Protein AF-A0A8T7KMF8-F1 (afdb_monomer)

pLDDT: mean 90.48, std 11.9, range [49.81, 98.56]

Sequence (89 aa):
MKRTRLQLAERFPELIARTGSSQRAFARTAGVSHSTIMGLLHPELHPGRRGGMQLRTAWRIAQAYATIARITSEQAFDLLIVERPVEPA

Radius of gyration: 12.76 Å; Cα contacts (8 Å, |Δi|>4): 119; chains: 1; bounding box: 36×22×33 Å

Structure (mmCIF, N/CA/C/O backbone):
data_AF-A0A8T7KMF8-F1
#
_entry.id   AF-A0A8T7KMF8-F1
#
loop_
_atom_site.group_PDB
_atom_site.id
_atom_site.type_symbol
_atom_site.label_atom_id
_atom_site.label_alt_id
_atom_site.label_comp_id
_atom_site.label_asym_id
_atom_site.label_entity_id
_atom_site.label_seq_id
_atom_site.pdbx_PDB_ins_code
_atom_site.Cartn_x
_atom_site.Cartn_y
_atom_site.Cartn_z
_atom_site.occupancy
_atom_site.B_iso_or_equiv
_atom_site.auth_seq_id
_atom_site.auth_comp_id
_atom_site.auth_asym_id
_atom_site.auth_atom_id
_atom_site.pdbx_PDB_model_num
ATOM 1 N N . MET A 1 1 ? 23.392 -10.795 -8.743 1.00 49.81 1 MET A N 1
ATOM 2 C CA . MET A 1 1 ? 22.003 -10.861 -8.230 1.00 49.81 1 MET A CA 1
ATOM 3 C C . MET A 1 1 ? 21.077 -10.166 -9.215 1.00 49.81 1 MET A C 1
ATOM 5 O O . MET A 1 1 ? 21.342 -9.013 -9.542 1.00 49.81 1 MET A O 1
ATOM 9 N N . LYS A 1 2 ? 20.024 -10.839 -9.704 1.00 53.72 2 LYS A N 1
ATOM 10 C CA . LYS A 1 2 ? 18.940 -10.159 -10.435 1.00 53.72 2 LYS A CA 1
ATOM 11 C C . LYS A 1 2 ? 18.363 -9.098 -9.491 1.00 53.72 2 LYS A C 1
ATOM 13 O O . LYS A 1 2 ? 18.014 -9.432 -8.365 1.00 53.72 2 LYS A O 1
ATOM 18 N N . ARG A 1 3 ? 18.338 -7.824 -9.894 1.00 68.31 3 ARG A N 1
ATOM 19 C CA . ARG A 1 3 ? 17.695 -6.778 -9.083 1.00 68.31 3 ARG A CA 1
ATOM 20 C C . ARG A 1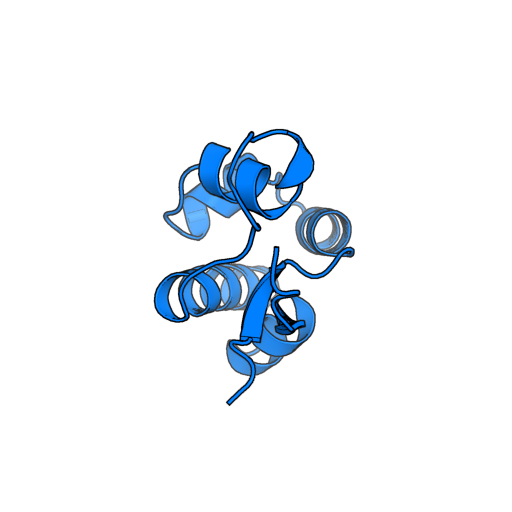 3 ? 16.200 -7.100 -9.038 1.00 68.31 3 ARG A C 1
ATOM 22 O O . ARG A 1 3 ? 15.570 -7.116 -10.088 1.00 68.31 3 ARG A O 1
ATOM 29 N N . THR A 1 4 ? 15.646 -7.379 -7.867 1.00 80.19 4 THR A N 1
ATOM 30 C CA . THR A 1 4 ? 14.197 -7.442 -7.641 1.00 80.19 4 THR A CA 1
ATOM 31 C C . THR A 1 4 ? 13.673 -6.047 -7.317 1.00 80.19 4 THR A C 1
ATOM 33 O O . THR A 1 4 ? 14.376 -5.215 -6.736 1.00 80.19 4 THR A O 1
ATOM 36 N N . ARG A 1 5 ? 12.443 -5.754 -7.737 1.00 87.19 5 ARG A N 1
ATOM 37 C CA . ARG A 1 5 ? 11.713 -4.543 -7.353 1.00 87.19 5 ARG A CA 1
ATOM 38 C C . ARG A 1 5 ? 10.456 -4.934 -6.600 1.00 87.19 5 ARG A C 1
ATOM 40 O O . ARG A 1 5 ? 9.736 -5.829 -7.029 1.00 87.19 5 ARG A O 1
ATOM 47 N N . LEU A 1 6 ? 10.186 -4.204 -5.526 1.00 94.44 6 LEU A N 1
ATOM 48 C CA . LEU A 1 6 ? 8.931 -4.292 -4.793 1.00 94.44 6 LEU A CA 1
ATOM 49 C C . LEU A 1 6 ? 7.863 -3.546 -5.578 1.00 94.44 6 LEU A C 1
ATOM 51 O O . LEU A 1 6 ? 8.056 -2.376 -5.907 1.00 94.44 6 LEU A O 1
ATOM 55 N N . GLN A 1 7 ? 6.759 -4.203 -5.889 1.00 94.69 7 GLN A N 1
ATOM 56 C CA . GLN A 1 7 ? 5.624 -3.630 -6.604 1.00 94.69 7 GLN A CA 1
ATOM 57 C C . GLN A 1 7 ? 4.350 -3.828 -5.793 1.00 94.69 7 GLN A C 1
ATOM 59 O O . GLN A 1 7 ? 4.314 -4.656 -4.886 1.00 94.69 7 GLN A O 1
ATOM 64 N N . LEU A 1 8 ? 3.309 -3.062 -6.118 1.00 95.44 8 LEU A N 1
ATOM 65 C CA . LEU A 1 8 ? 1.982 -3.345 -5.587 1.00 95.44 8 LEU A CA 1
ATOM 66 C C . LEU A 1 8 ? 1.455 -4.640 -6.210 1.00 95.44 8 LEU A C 1
ATOM 68 O O . LEU A 1 8 ? 1.649 -4.888 -7.401 1.00 95.44 8 LEU A O 1
ATOM 72 N N . ALA A 1 9 ? 0.781 -5.457 -5.409 1.00 95.31 9 ALA A N 1
ATOM 73 C CA . ALA A 1 9 ? 0.017 -6.589 -5.902 1.00 95.31 9 ALA A CA 1
ATOM 74 C C . ALA A 1 9 ? -1.095 -6.099 -6.846 1.00 95.31 9 ALA A C 1
ATOM 76 O O . ALA A 1 9 ? -1.695 -5.049 -6.621 1.00 95.31 9 ALA A O 1
ATOM 77 N N . GLU A 1 10 ? -1.435 -6.886 -7.867 1.00 93.25 10 GLU A N 1
ATOM 78 C CA . GLU A 1 10 ? -2.488 -6.532 -8.839 1.00 93.25 10 GLU A CA 1
ATOM 79 C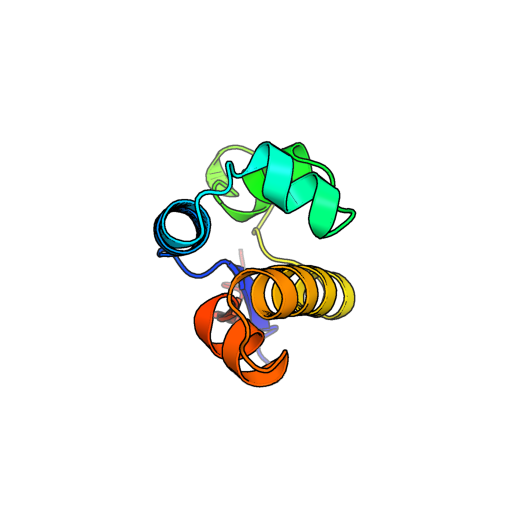 C . GLU A 1 10 ? -3.851 -6.318 -8.168 1.00 93.25 10 GLU A C 1
ATOM 81 O O . GLU A 1 10 ? -4.647 -5.480 -8.582 1.00 93.25 10 GLU A O 1
ATOM 86 N N . ARG A 1 11 ? -4.090 -7.022 -7.057 1.00 96.06 11 ARG A N 1
ATOM 87 C CA . ARG A 1 11 ? -5.306 -6.906 -6.246 1.00 96.06 11 ARG A CA 1
ATOM 88 C C . ARG A 1 11 ? -5.323 -5.689 -5.324 1.00 96.06 11 ARG A C 1
ATOM 90 O O . ARG A 1 11 ? -6.287 -5.505 -4.588 1.00 96.06 11 ARG A O 1
ATOM 97 N N . PHE A 1 12 ? -4.290 -4.847 -5.336 1.00 97.00 12 PHE A N 1
ATOM 98 C CA . PHE A 1 12 ? -4.197 -3.691 -4.448 1.00 97.00 12 PHE A CA 1
ATOM 99 C C . PHE A 1 12 ? -5.447 -2.789 -4.496 1.00 97.00 12 PHE A C 1
ATOM 101 O O . PHE A 1 12 ? -6.001 -2.526 -3.428 1.00 97.00 12 PHE A O 1
ATOM 108 N N . PRO A 1 13 ? -5.974 -2.368 -5.668 1.00 96.81 13 PRO A N 1
ATOM 109 C CA . PRO A 1 13 ? -7.192 -1.555 -5.729 1.00 96.81 13 PRO A CA 1
ATOM 110 C C . PRO A 1 13 ? -8.395 -2.204 -5.035 1.00 96.81 13 PRO A C 1
ATOM 112 O O . PRO A 1 13 ? -9.124 -1.533 -4.305 1.00 96.81 13 PRO A O 1
ATOM 115 N N . GLU A 1 14 ? -8.572 -3.510 -5.239 1.00 97.81 14 GLU A N 1
ATOM 116 C CA . GLU A 1 14 ? -9.645 -4.308 -4.645 1.00 97.81 14 GLU A CA 1
ATOM 117 C C . GLU A 1 14 ? -9.499 -4.375 -3.118 1.00 97.81 14 GLU A C 1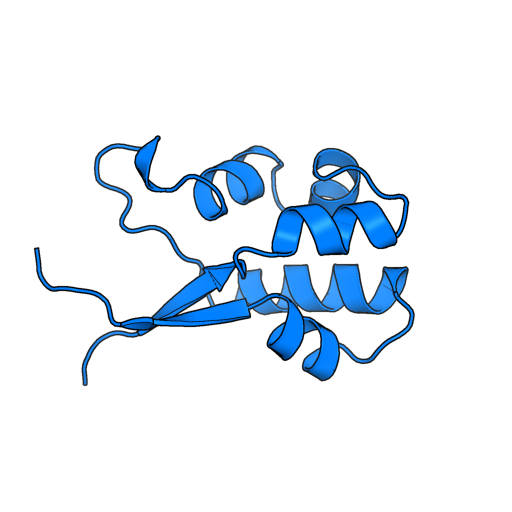
ATOM 119 O O . GLU A 1 14 ? -10.460 -4.143 -2.386 1.00 97.81 14 GLU A O 1
ATOM 124 N N . LEU A 1 15 ? -8.288 -4.653 -2.628 1.00 97.50 15 LEU A N 1
ATOM 125 C CA . LEU A 1 15 ? -7.995 -4.747 -1.199 1.00 97.50 15 LEU A CA 1
ATOM 126 C C . LEU A 1 15 ? -8.238 -3.412 -0.492 1.00 97.50 15 LEU A C 1
ATOM 128 O O . LEU A 1 15 ? -8.883 -3.391 0.554 1.00 97.50 15 LEU A O 1
ATOM 132 N N . ILE A 1 16 ? -7.812 -2.291 -1.082 1.00 97.81 16 ILE A N 1
ATOM 133 C CA . ILE A 1 16 ? -8.111 -0.965 -0.528 1.00 97.81 16 ILE A CA 1
ATOM 134 C C . ILE A 1 16 ? -9.625 -0.722 -0.494 1.00 97.81 16 ILE A C 1
ATOM 136 O O . ILE A 1 16 ? -10.141 -0.304 0.543 1.00 97.81 16 ILE A O 1
ATOM 140 N N . ALA A 1 17 ? -10.353 -1.051 -1.564 1.00 97.31 17 ALA A N 1
ATOM 141 C CA . ALA A 1 17 ? -11.806 -0.879 -1.612 1.00 97.31 17 ALA A CA 1
ATOM 142 C C . ALA A 1 17 ? -12.542 -1.705 -0.540 1.00 97.31 17 ALA A C 1
ATOM 144 O O . ALA A 1 17 ? -13.477 -1.201 0.081 1.00 97.31 17 ALA A O 1
ATOM 145 N N . ARG A 1 18 ? -12.088 -2.934 -0.251 1.00 97.06 18 ARG A N 1
ATOM 146 C CA . ARG A 1 18 ? -12.652 -3.793 0.813 1.00 97.06 18 ARG A CA 1
ATOM 147 C C . ARG A 1 18 ? -12.564 -3.170 2.207 1.00 97.06 18 ARG A C 1
ATOM 149 O O . ARG A 1 18 ? -13.380 -3.489 3.063 1.00 97.06 18 ARG A O 1
ATOM 156 N N . THR A 1 19 ? -11.613 -2.266 2.435 1.00 95.62 19 THR A N 1
ATOM 157 C CA . THR A 1 19 ? -11.506 -1.527 3.703 1.00 95.62 19 THR A CA 1
ATOM 158 C C . THR A 1 19 ? -12.464 -0.333 3.812 1.00 95.62 19 THR A C 1
ATOM 160 O O . THR A 1 19 ? -12.436 0.386 4.808 1.00 95.62 19 THR A O 1
ATOM 163 N N . GLY A 1 20 ? -13.275 -0.066 2.782 1.00 96.31 20 GLY A N 1
ATOM 164 C CA . GLY A 1 20 ? -14.126 1.125 2.703 1.00 96.31 20 GLY A CA 1
ATOM 165 C C . GLY A 1 20 ? -13.361 2.415 2.379 1.00 96.31 20 GLY A C 1
ATOM 166 O O . GLY A 1 20 ? -13.950 3.494 2.370 1.00 96.31 20 GLY A O 1
ATOM 167 N N . SER A 1 21 ? -12.056 2.332 2.099 1.00 94.69 21 SER A N 1
ATOM 168 C CA . SER A 1 21 ? -11.224 3.490 1.764 1.00 94.69 21 SER A CA 1
ATOM 169 C C . SER A 1 21 ? -11.134 3.710 0.255 1.00 94.69 21 SER A C 1
ATOM 171 O O . SER A 1 21 ? -10.998 2.771 -0.525 1.00 94.69 21 SER A O 1
ATOM 173 N N . SER A 1 22 ? -11.115 4.975 -0.173 1.00 96.50 22 SER A N 1
ATOM 174 C CA . SER A 1 22 ? -10.654 5.314 -1.526 1.00 96.50 22 SER A CA 1
ATOM 175 C C . SER A 1 22 ? -9.126 5.258 -1.599 1.00 96.50 22 SER A C 1
ATOM 177 O O . SER A 1 22 ? -8.440 5.492 -0.603 1.00 96.50 22 SER A O 1
ATOM 179 N N . GLN A 1 23 ? -8.563 5.047 -2.791 1.00 96.44 23 GLN A N 1
ATOM 180 C CA . GLN A 1 23 ? -7.103 5.045 -2.978 1.00 96.44 23 GLN A CA 1
ATOM 181 C C . GLN A 1 23 ? -6.456 6.389 -2.602 1.00 96.44 23 GLN A C 1
ATOM 183 O O . GLN A 1 23 ? -5.346 6.422 -2.075 1.00 96.44 23 GLN A O 1
ATOM 188 N N . ARG A 1 24 ? -7.161 7.510 -2.809 1.00 97.06 24 ARG A N 1
ATOM 189 C CA . ARG A 1 24 ? -6.710 8.844 -2.381 1.00 97.06 24 ARG A CA 1
ATOM 190 C C . ARG A 1 24 ? -6.682 8.980 -0.859 1.00 97.06 24 ARG A C 1
ATOM 192 O O . ARG A 1 24 ? -5.699 9.493 -0.327 1.00 97.06 24 ARG A O 1
ATOM 199 N N . ALA A 1 25 ? -7.734 8.532 -0.173 1.00 97.25 25 ALA A N 1
ATOM 200 C CA . ALA A 1 25 ? -7.775 8.537 1.288 1.00 97.25 25 ALA A CA 1
ATOM 201 C C . ALA A 1 25 ? -6.683 7.626 1.865 1.00 97.25 25 ALA A C 1
ATOM 203 O O . ALA A 1 25 ? -5.923 8.050 2.731 1.00 97.25 25 ALA A O 1
ATOM 204 N N . PHE A 1 26 ? -6.532 6.427 1.301 1.00 98.06 26 PHE A N 1
ATOM 205 C CA . PHE A 1 26 ? -5.478 5.493 1.670 1.00 98.06 26 PHE A CA 1
ATOM 206 C C . PHE A 1 26 ? -4.074 6.089 1.491 1.00 98.06 26 PHE A C 1
ATOM 208 O O . PHE A 1 26 ? -3.261 6.022 2.409 1.00 98.06 26 PHE A O 1
ATOM 215 N N . ALA A 1 27 ? -3.791 6.723 0.347 1.00 97.69 27 ALA A N 1
ATOM 216 C CA . ALA A 1 27 ? -2.497 7.356 0.085 1.00 97.69 27 ALA A CA 1
ATOM 217 C C . ALA A 1 27 ? -2.144 8.394 1.162 1.00 97.69 27 ALA A C 1
ATOM 219 O O . ALA A 1 27 ? -1.024 8.406 1.677 1.00 97.69 27 ALA A O 1
ATOM 220 N N . ARG A 1 28 ? -3.130 9.212 1.562 1.00 97.12 28 ARG A N 1
ATOM 221 C CA . ARG A 1 28 ? -2.984 10.175 2.659 1.00 97.12 28 ARG A CA 1
ATOM 222 C C . ARG A 1 28 ? -2.654 9.475 3.979 1.00 97.12 28 ARG A C 1
ATOM 224 O O . ARG A 1 28 ? -1.722 9.911 4.648 1.00 97.12 28 ARG A O 1
ATOM 231 N N . THR A 1 29 ? -3.353 8.392 4.323 1.00 96.50 29 THR A N 1
ATOM 232 C CA . THR A 1 29 ? -3.077 7.595 5.533 1.00 96.50 29 THR A CA 1
ATOM 233 C C . THR A 1 29 ? -1.671 6.990 5.519 1.00 96.50 29 THR A C 1
ATOM 235 O O . THR A 1 29 ? -0.962 7.057 6.516 1.00 96.50 29 THR A O 1
ATOM 238 N N . ALA A 1 30 ? -1.215 6.476 4.375 1.00 97.31 30 ALA A N 1
ATOM 239 C CA . ALA A 1 30 ? 0.146 5.958 4.199 1.00 97.31 30 ALA A CA 1
ATOM 240 C C . ALA A 1 30 ? 1.231 7.055 4.150 1.00 97.31 30 ALA A C 1
ATOM 242 O O . ALA A 1 30 ? 2.438 6.777 4.180 1.00 97.31 30 ALA A O 1
ATOM 243 N N . GLY A 1 31 ? 0.823 8.324 4.072 1.00 97.00 31 GLY A N 1
ATOM 244 C CA . GLY A 1 31 ? 1.712 9.468 3.916 1.00 97.00 31 GLY A CA 1
ATOM 245 C C . GLY A 1 31 ? 2.515 9.424 2.612 1.00 97.00 31 GLY A C 1
ATOM 246 O O . GLY A 1 31 ? 3.670 9.849 2.581 1.00 97.00 31 GLY A O 1
ATOM 247 N N . VAL A 1 32 ? 1.917 8.893 1.546 1.00 95.94 32 VAL A N 1
ATOM 248 C CA . VAL A 1 32 ? 2.452 8.93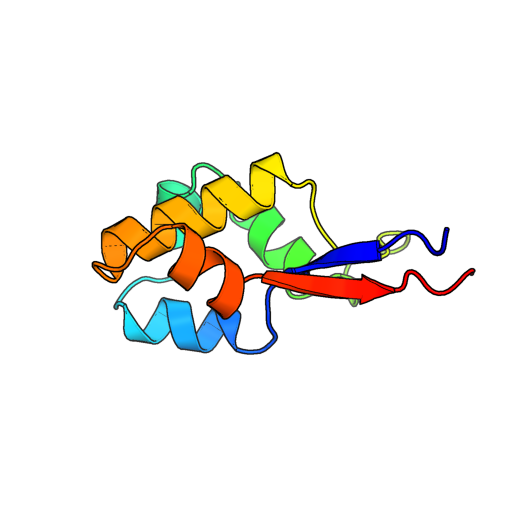8 0.179 1.00 95.94 32 VAL A CA 1
ATOM 249 C C . VAL A 1 32 ? 1.525 9.770 -0.702 1.00 95.94 32 VAL A C 1
ATOM 251 O O . VAL A 1 32 ? 0.334 9.908 -0.425 1.00 95.94 32 VAL A O 1
ATOM 254 N N . SER A 1 33 ? 2.045 10.356 -1.781 1.00 95.94 33 SER A N 1
ATOM 255 C CA . SER A 1 33 ? 1.177 11.101 -2.695 1.00 95.94 33 SER A CA 1
ATOM 256 C C . SER A 1 33 ? 0.237 10.149 -3.441 1.00 95.94 33 SER A C 1
ATOM 258 O O . SER A 1 33 ? 0.598 9.019 -3.769 1.00 95.94 33 SER A O 1
ATOM 260 N N . HIS A 1 34 ? -0.959 10.623 -3.796 1.00 95.31 34 HIS A N 1
ATOM 261 C CA . HIS A 1 34 ? -1.864 9.859 -4.661 1.00 95.31 34 HIS A CA 1
ATOM 262 C C . HIS A 1 34 ? -1.208 9.516 -6.010 1.00 95.31 34 HIS A C 1
ATOM 264 O O . HIS A 1 34 ? -1.345 8.402 -6.501 1.00 95.31 34 HIS A O 1
ATOM 270 N N . SER A 1 35 ? -0.421 10.443 -6.567 1.00 92.31 35 SER A N 1
ATOM 271 C CA . SER A 1 35 ? 0.373 10.206 -7.778 1.00 92.31 35 SER A CA 1
ATOM 272 C C . SER A 1 35 ? 1.422 9.106 -7.606 1.00 92.31 35 SER A C 1
ATOM 274 O O . SER A 1 35 ? 1.726 8.413 -8.571 1.00 92.31 35 SER A O 1
ATOM 276 N N . THR A 1 36 ? 1.952 8.907 -6.394 1.00 92.75 36 THR A N 1
ATOM 277 C CA . THR A 1 36 ? 2.844 7.780 -6.098 1.00 92.75 36 THR A CA 1
ATOM 278 C C . THR A 1 36 ? 2.083 6.467 -6.223 1.00 92.75 36 THR A C 1
ATOM 280 O O . THR A 1 36 ? 2.558 5.580 -6.918 1.00 92.75 36 THR A O 1
ATOM 283 N N . ILE A 1 37 ? 0.889 6.351 -5.628 1.00 94.81 37 ILE A N 1
ATOM 284 C CA . ILE A 1 37 ? 0.058 5.143 -5.769 1.00 94.81 37 ILE A CA 1
ATOM 285 C C . ILE A 1 37 ? -0.282 4.880 -7.241 1.00 94.81 37 ILE A C 1
ATOM 287 O O . ILE A 1 37 ? -0.071 3.770 -7.717 1.00 94.81 37 ILE A O 1
ATOM 291 N N . MET A 1 38 ? -0.711 5.904 -7.985 1.00 93.00 38 MET A N 1
ATOM 292 C CA . MET A 1 38 ? -1.012 5.765 -9.417 1.00 93.00 38 MET A CA 1
ATOM 293 C C . MET A 1 38 ? 0.208 5.312 -10.225 1.00 93.00 38 MET A C 1
ATOM 295 O O . MET A 1 38 ? 0.097 4.392 -11.021 1.00 93.00 38 MET A O 1
ATOM 299 N N . GLY A 1 39 ? 1.385 5.896 -9.984 1.00 91.94 39 GLY A N 1
ATOM 300 C CA . GLY A 1 39 ? 2.610 5.507 -10.686 1.00 91.94 39 GLY A CA 1
ATOM 301 C C . GLY A 1 39 ? 3.139 4.119 -10.308 1.00 91.94 39 GLY A C 1
ATOM 302 O O . GLY A 1 39 ? 3.970 3.574 -11.031 1.00 91.94 39 GLY A O 1
ATOM 303 N N . LEU A 1 40 ? 2.686 3.555 -9.183 1.00 92.06 40 LEU A N 1
ATOM 304 C CA . LEU A 1 40 ? 2.971 2.173 -8.792 1.00 92.06 40 LEU A CA 1
ATOM 305 C C . LEU A 1 40 ? 1.976 1.178 -9.395 1.00 92.06 40 LEU A C 1
ATOM 307 O O . LEU A 1 40 ? 2.383 0.060 -9.692 1.00 92.06 40 LEU A O 1
ATOM 311 N N . LEU A 1 41 ? 0.712 1.575 -9.563 1.00 92.25 41 LEU A N 1
ATOM 312 C CA . LEU A 1 41 ? -0.328 0.765 -10.208 1.00 92.25 41 LEU A CA 1
ATOM 313 C C . LEU A 1 41 ? -0.200 0.743 -11.730 1.00 92.25 41 LEU A C 1
ATOM 315 O O . LEU A 1 41 ? -0.470 -0.282 -12.343 1.00 92.25 41 LEU A O 1
ATOM 319 N N . HIS A 1 42 ? 0.218 1.868 -12.307 1.00 89.69 42 HIS A N 1
ATOM 320 C CA . HIS A 1 42 ? 0.270 2.092 -13.747 1.00 89.69 42 HIS A CA 1
ATOM 321 C C . HIS A 1 42 ? 1.659 2.566 -14.195 1.00 89.69 42 HIS A C 1
ATOM 323 O O . HIS A 1 42 ? 1.808 3.684 -14.709 1.00 89.69 42 HIS A O 1
ATOM 329 N N . PRO A 1 43 ? 2.726 1.782 -13.945 1.00 85.31 43 PRO A N 1
ATOM 330 C CA . PRO A 1 43 ? 4.077 2.165 -14.344 1.00 85.31 43 PRO A CA 1
ATOM 331 C C . PRO A 1 43 ? 4.215 2.397 -15.858 1.00 85.31 43 PRO A C 1
ATOM 333 O O . PRO A 1 43 ? 5.011 3.239 -16.268 1.00 85.31 43 PRO A O 1
ATOM 336 N N . GLU A 1 44 ? 3.412 1.716 -16.676 1.00 83.69 44 GLU A N 1
ATOM 337 C CA . GLU A 1 44 ? 3.341 1.842 -18.134 1.00 83.69 44 GLU A CA 1
ATOM 338 C C . GLU A 1 44 ? 2.937 3.240 -18.617 1.00 83.69 44 GLU A C 1
ATOM 340 O O . GLU A 1 44 ? 3.342 3.659 -19.699 1.00 83.69 44 GLU A O 1
ATOM 345 N N . LEU A 1 45 ? 2.198 3.998 -17.802 1.00 83.12 45 LEU A N 1
ATOM 346 C CA . LEU A 1 45 ? 1.782 5.365 -18.132 1.00 83.12 45 LEU A CA 1
ATOM 347 C C . LEU A 1 45 ? 2.914 6.390 -17.950 1.00 83.12 45 LEU A C 1
ATOM 349 O O . LEU A 1 45 ? 2.731 7.579 -18.214 1.00 83.12 45 LEU A O 1
ATOM 353 N N . HIS A 1 46 ? 4.092 5.953 -17.495 1.00 73.38 46 HIS A N 1
ATOM 354 C CA . HIS A 1 46 ? 5.237 6.813 -17.229 1.00 73.38 46 HIS A CA 1
ATOM 355 C C . HIS A 1 46 ? 6.474 6.357 -18.022 1.00 73.38 46 HIS A C 1
ATOM 357 O O . HIS A 1 46 ? 7.208 5.471 -17.568 1.00 73.38 46 HIS A O 1
ATOM 363 N N . PRO A 1 47 ? 6.770 6.995 -19.174 1.00 67.44 47 PRO A N 1
ATOM 364 C CA . PRO A 1 47 ? 7.931 6.663 -19.997 1.00 67.44 47 PRO A CA 1
ATOM 365 C C . PRO A 1 47 ? 9.227 6.654 -19.171 1.00 67.44 47 PRO A C 1
ATOM 367 O O . PRO A 1 47 ? 9.532 7.609 -18.459 1.00 67.44 47 PRO A O 1
ATOM 370 N N . GLY A 1 48 ? 9.978 5.550 -19.225 1.00 70.00 48 GLY A N 1
ATOM 371 C CA . GLY A 1 48 ? 11.237 5.374 -18.487 1.00 70.00 48 GLY A CA 1
ATOM 372 C C . GLY A 1 48 ? 11.101 4.891 -17.034 1.00 70.00 48 GLY A C 1
ATOM 373 O O . GLY A 1 48 ? 12.115 4.591 -16.395 1.00 70.00 48 GLY A O 1
ATOM 374 N N . ARG A 1 49 ? 9.884 4.741 -16.491 1.00 68.50 49 ARG A N 1
ATOM 375 C CA . ARG A 1 49 ? 9.679 4.135 -15.167 1.00 68.50 49 ARG A CA 1
ATOM 376 C C . ARG A 1 49 ? 9.418 2.639 -15.286 1.00 68.50 49 ARG A C 1
ATOM 378 O O . ARG A 1 49 ? 8.340 2.201 -15.644 1.00 68.50 49 ARG A O 1
ATOM 385 N N . ARG A 1 50 ? 10.383 1.837 -14.829 1.00 66.31 50 ARG A N 1
ATOM 386 C CA . ARG A 1 50 ? 10.251 0.369 -14.696 1.00 66.31 50 ARG A CA 1
ATOM 387 C C . ARG A 1 50 ? 9.317 -0.080 -13.552 1.00 66.31 50 ARG A C 1
ATOM 389 O O . ARG A 1 50 ? 9.373 -1.231 -13.134 1.00 66.31 50 ARG A O 1
ATOM 396 N N . GLY A 1 51 ? 8.536 0.840 -12.981 1.00 74.12 51 GLY A N 1
ATOM 397 C CA . GLY A 1 51 ? 7.720 0.613 -11.790 1.00 74.12 51 GLY A CA 1
ATOM 398 C C . GLY A 1 51 ? 8.501 0.300 -10.509 1.00 74.12 51 GLY A C 1
ATOM 399 O O . GLY A 1 51 ? 9.739 0.344 -10.453 1.00 74.12 51 GLY A O 1
ATOM 400 N N . GLY A 1 52 ? 7.730 -0.009 -9.468 1.00 87.75 52 GLY A N 1
ATOM 401 C CA . GLY A 1 52 ? 8.200 -0.444 -8.158 1.00 87.75 52 GLY A CA 1
ATOM 402 C C . GLY A 1 52 ? 8.615 0.666 -7.190 1.00 87.75 52 GLY A C 1
ATOM 403 O O . GLY A 1 52 ? 8.630 1.852 -7.516 1.00 87.75 52 GLY A O 1
ATOM 404 N N . MET A 1 53 ? 8.940 0.261 -5.966 1.00 93.38 53 MET A N 1
ATOM 405 C CA . MET A 1 53 ? 9.182 1.151 -4.836 1.00 93.38 53 MET A CA 1
ATOM 406 C C . MET A 1 53 ? 10.380 0.720 -3.989 1.00 93.38 53 MET A C 1
ATOM 408 O O . MET A 1 53 ? 10.858 -0.411 -4.065 1.00 93.38 53 MET A O 1
ATOM 412 N N . GLN A 1 54 ? 10.854 1.642 -3.152 1.00 93.25 54 GLN A N 1
ATOM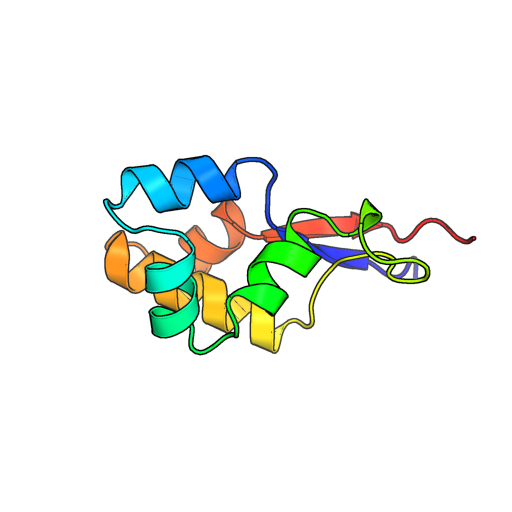 413 C CA . GLN A 1 54 ? 11.826 1.338 -2.104 1.00 93.25 54 GLN A CA 1
ATOM 414 C C . GLN A 1 54 ? 11.155 0.596 -0.942 1.00 93.25 54 GLN A C 1
ATOM 416 O O . GLN A 1 54 ? 9.977 0.819 -0.657 1.00 93.25 54 GLN A O 1
ATOM 421 N N . LEU A 1 55 ? 11.937 -0.197 -0.206 1.00 95.00 55 LEU A N 1
ATOM 422 C CA . LEU A 1 55 ? 11.471 -0.955 0.961 1.00 95.00 55 LEU A CA 1
ATOM 423 C C . LEU A 1 55 ? 10.774 -0.071 2.005 1.00 95.00 55 LEU A C 1
ATOM 425 O O . LEU A 1 55 ? 9.727 -0.433 2.532 1.00 95.00 55 LEU A O 1
ATOM 429 N N . ARG A 1 56 ? 11.299 1.138 2.246 1.00 95.75 56 ARG A N 1
ATOM 430 C CA . ARG A 1 56 ? 10.677 2.110 3.157 1.00 95.75 56 ARG A CA 1
ATOM 431 C C . ARG A 1 56 ? 9.254 2.483 2.728 1.00 95.75 56 ARG A C 1
ATOM 433 O O . ARG A 1 56 ? 8.378 2.610 3.575 1.00 95.75 56 ARG A O 1
ATOM 440 N N . THR A 1 57 ? 9.019 2.673 1.432 1.00 96.62 57 THR A N 1
ATOM 441 C CA . THR A 1 57 ? 7.684 2.987 0.903 1.00 96.62 57 THR A CA 1
ATOM 442 C C . THR A 1 57 ? 6.755 1.782 1.016 1.00 96.62 57 THR A C 1
ATOM 444 O O . THR A 1 57 ? 5.609 1.954 1.422 1.00 96.62 57 THR A O 1
ATOM 447 N N . ALA A 1 58 ? 7.259 0.576 0.737 1.00 97.50 58 ALA A N 1
ATOM 448 C CA . ALA A 1 58 ? 6.494 -0.661 0.881 1.00 97.50 58 ALA A CA 1
ATOM 449 C C . ALA A 1 58 ? 5.983 -0.844 2.318 1.00 97.50 58 ALA A C 1
ATOM 451 O O . ALA A 1 58 ? 4.787 -1.036 2.525 1.00 97.50 58 ALA A O 1
ATOM 452 N N . TRP A 1 59 ? 6.848 -0.648 3.319 1.00 98.12 59 TRP A N 1
ATOM 453 C CA . TRP A 1 59 ? 6.443 -0.722 4.724 1.00 98.12 59 TRP A CA 1
ATOM 454 C C . TRP A 1 59 ? 5.447 0.360 5.139 1.00 98.12 59 TRP A C 1
ATOM 456 O O . TRP A 1 59 ? 4.532 0.066 5.899 1.00 98.12 59 TRP A O 1
ATOM 466 N N . ARG A 1 60 ? 5.552 1.590 4.618 1.00 98.12 60 ARG A N 1
ATOM 467 C CA . ARG A 1 60 ? 4.550 2.639 4.895 1.00 98.12 60 ARG A CA 1
ATOM 468 C C . ARG A 1 60 ? 3.163 2.259 4.383 1.00 98.12 60 ARG A C 1
ATOM 470 O O . ARG A 1 60 ? 2.170 2.486 5.069 1.00 98.12 60 ARG A O 1
ATOM 477 N N . ILE A 1 61 ? 3.101 1.684 3.184 1.00 98.19 61 ILE A N 1
ATOM 478 C CA . ILE A 1 61 ? 1.855 1.196 2.584 1.00 98.19 61 ILE A CA 1
ATOM 479 C C . ILE A 1 61 ? 1.294 0.034 3.415 1.00 98.19 61 ILE A C 1
ATOM 481 O O . ILE A 1 61 ? 0.119 0.061 3.780 1.00 98.19 61 ILE A O 1
ATOM 485 N N . ALA A 1 62 ? 2.139 -0.936 3.774 1.00 98.44 62 ALA A N 1
ATOM 486 C CA . ALA A 1 62 ? 1.751 -2.083 4.590 1.00 98.44 62 ALA A CA 1
ATOM 487 C C . ALA A 1 62 ? 1.217 -1.663 5.971 1.00 98.44 62 ALA A C 1
ATOM 489 O O . ALA A 1 62 ? 0.126 -2.070 6.353 1.00 98.44 62 ALA A O 1
ATOM 490 N N . GLN A 1 63 ? 1.920 -0.780 6.686 1.00 98.56 63 GLN A N 1
ATOM 491 C CA . GLN A 1 63 ? 1.510 -0.274 8.004 1.00 98.56 63 GLN A CA 1
ATOM 492 C C . GLN A 1 63 ? 0.170 0.473 7.960 1.00 98.56 63 GLN A C 1
ATOM 494 O O . GLN A 1 63 ? -0.676 0.305 8.844 1.00 98.56 63 GLN A O 1
ATOM 499 N N . ALA A 1 64 ? -0.055 1.278 6.918 1.00 98.2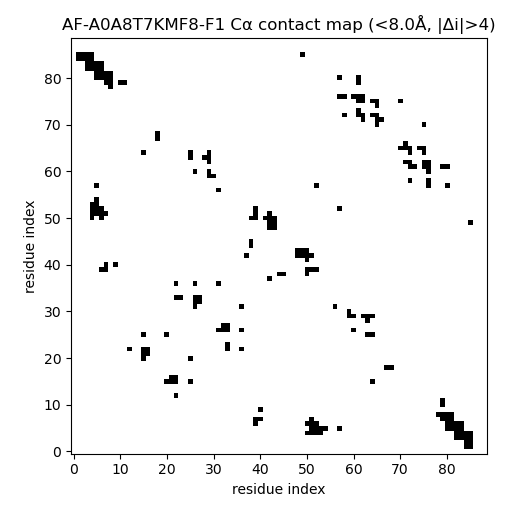5 64 ALA A N 1
ATOM 500 C CA . ALA A 1 64 ? -1.322 1.978 6.739 1.00 98.25 64 ALA A CA 1
ATOM 501 C C . ALA A 1 64 ? -2.480 1.000 6.526 1.00 98.25 64 ALA A C 1
ATOM 503 O O . ALA A 1 64 ? -3.527 1.140 7.156 1.00 98.25 64 ALA A O 1
ATOM 504 N N . TYR A 1 65 ? -2.288 -0.016 5.684 1.00 98.44 65 TYR A N 1
ATOM 505 C CA . TYR A 1 65 ? -3.310 -1.034 5.462 1.00 98.44 65 TYR A CA 1
ATOM 506 C C . TYR A 1 65 ? -3.552 -1.887 6.703 1.00 98.44 65 TYR A C 1
ATOM 508 O O . TYR A 1 65 ? -4.703 -2.089 7.071 1.00 98.44 65 TYR A O 1
ATOM 516 N N . ALA A 1 66 ? -2.491 -2.324 7.382 1.00 98.25 66 ALA A N 1
ATOM 517 C CA . ALA A 1 66 ? -2.558 -3.082 8.627 1.00 98.25 66 ALA A 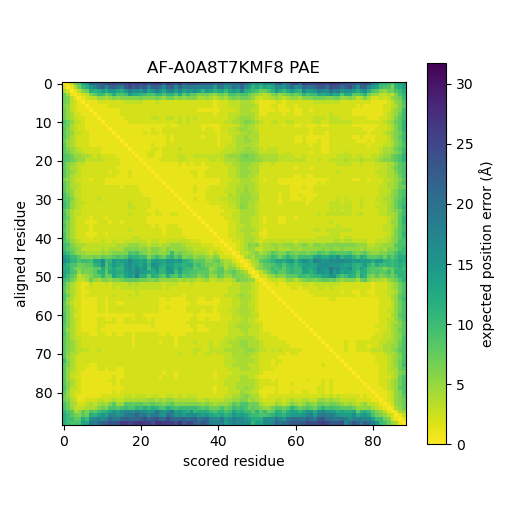CA 1
ATOM 518 C C . ALA A 1 66 ? -3.411 -2.371 9.683 1.00 98.25 66 ALA A C 1
ATOM 520 O O . ALA A 1 66 ? -4.285 -2.983 10.295 1.00 98.25 66 ALA A O 1
ATOM 521 N N . THR A 1 67 ? -3.229 -1.055 9.818 1.00 97.38 67 THR A N 1
ATOM 522 C CA . THR A 1 67 ? -4.021 -0.217 10.727 1.00 97.38 67 THR A CA 1
ATOM 523 C C . THR A 1 67 ? -5.507 -0.224 10.361 1.00 97.38 67 THR A C 1
ATOM 525 O O . THR A 1 67 ? -6.358 -0.398 11.231 1.00 97.38 67 THR A O 1
ATOM 528 N N . ILE A 1 68 ? -5.838 -0.056 9.077 1.00 96.69 68 ILE A N 1
ATOM 529 C CA . ILE A 1 68 ? -7.231 0.025 8.615 1.00 96.69 68 ILE A CA 1
ATOM 530 C C . ILE A 1 68 ? -7.911 -1.355 8.679 1.00 96.69 68 ILE A C 1
ATOM 532 O O . ILE A 1 68 ? -9.036 -1.473 9.158 1.00 96.69 68 ILE A O 1
ATOM 536 N N . ALA A 1 69 ? -7.223 -2.398 8.216 1.00 96.56 69 ALA A N 1
ATOM 537 C CA . ALA A 1 69 ? -7.726 -3.767 8.126 1.00 96.56 69 ALA A CA 1
ATOM 538 C C . ALA A 1 69 ? -7.603 -4.561 9.439 1.00 96.56 69 ALA A C 1
ATOM 540 O O . ALA A 1 69 ? -8.110 -5.677 9.515 1.00 96.56 69 ALA A O 1
ATOM 541 N N . ARG A 1 70 ? -6.961 -3.990 10.470 1.00 96.56 70 ARG A N 1
ATOM 542 C CA . ARG A 1 70 ? -6.721 -4.608 11.787 1.00 96.56 70 ARG A CA 1
ATOM 543 C C . ARG A 1 70 ? -5.981 -5.949 11.702 1.00 96.56 70 ARG A C 1
ATOM 545 O O . ARG A 1 70 ? -6.360 -6.921 12.349 1.00 96.56 70 ARG A O 1
ATOM 552 N N . ILE A 1 71 ? -4.915 -5.976 10.907 1.00 98.06 71 ILE A N 1
ATOM 553 C CA . ILE A 1 71 ? -3.987 -7.111 10.758 1.00 98.06 71 ILE A CA 1
ATOM 554 C C . ILE A 1 71 ? -2.557 -6.663 11.085 1.00 98.06 71 ILE A C 1
ATOM 556 O O . ILE A 1 71 ? -2.332 -5.479 11.340 1.00 98.06 71 ILE A O 1
ATOM 560 N N . THR A 1 72 ? -1.577 -7.571 11.087 1.00 98.50 72 THR A N 1
ATOM 561 C CA . THR A 1 72 ? -0.175 -7.170 11.303 1.00 98.50 72 THR A CA 1
ATOM 562 C C . THR A 1 72 ? 0.421 -6.486 10.070 1.00 98.50 72 THR A C 1
ATOM 564 O O . THR A 1 72 ? -0.075 -6.627 8.948 1.00 98.50 72 THR A O 1
ATOM 567 N N . SER A 1 73 ? 1.504 -5.728 10.269 1.00 98.06 73 SER A N 1
ATOM 568 C CA . SER A 1 73 ? 2.188 -5.047 9.159 1.00 98.06 73 SER A CA 1
ATOM 569 C C . SER A 1 73 ? 2.841 -6.041 8.204 1.00 98.06 73 SER A C 1
ATOM 571 O O . SER A 1 73 ? 2.872 -5.793 7.006 1.00 98.06 73 SER A O 1
ATOM 573 N N . GLU A 1 74 ? 3.312 -7.171 8.719 1.00 98.50 74 GLU A N 1
ATOM 574 C CA . GLU A 1 74 ? 3.891 -8.277 7.959 1.00 98.50 74 GLU A CA 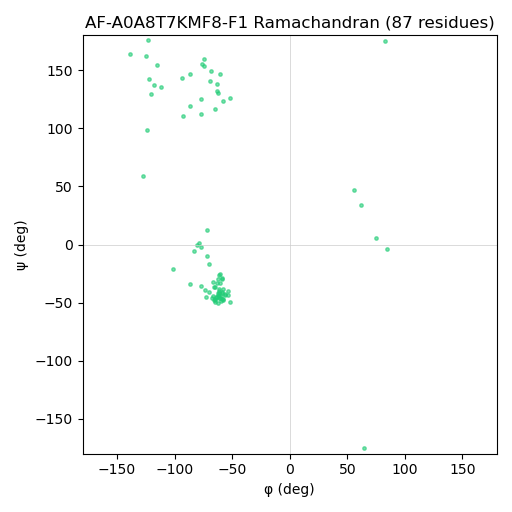1
ATOM 575 C C . GLU A 1 74 ? 2.828 -8.920 7.062 1.00 98.50 74 GLU A C 1
ATOM 577 O O . GLU A 1 74 ? 3.014 -8.999 5.853 1.00 98.50 74 GLU A O 1
ATOM 582 N N . GLN A 1 75 ? 1.657 -9.257 7.620 1.00 98.31 75 GLN A N 1
ATOM 583 C CA . GLN A 1 75 ? 0.534 -9.789 6.840 1.00 98.31 75 GLN A CA 1
ATOM 584 C C . GLN A 1 75 ? 0.097 -8.810 5.746 1.00 98.31 75 GLN A C 1
ATOM 586 O O . GLN A 1 75 ? -0.174 -9.207 4.615 1.00 98.31 75 GLN A O 1
ATOM 591 N N . ALA A 1 76 ? 0.035 -7.516 6.064 1.00 98.31 76 ALA A N 1
ATOM 592 C CA . ALA A 1 76 ? -0.282 -6.489 5.080 1.00 98.31 76 ALA A CA 1
ATOM 593 C C . ALA A 1 76 ? 0.799 -6.361 3.996 1.00 98.31 76 ALA A C 1
ATOM 595 O O . ALA A 1 76 ? 0.466 -6.123 2.836 1.00 98.31 76 ALA A O 1
ATOM 596 N N . PHE A 1 77 ? 2.074 -6.512 4.356 1.00 98.44 77 PHE A N 1
ATOM 597 C CA . PHE A 1 77 ? 3.179 -6.479 3.406 1.00 98.44 77 PHE A CA 1
ATOM 598 C C . PHE A 1 77 ? 3.051 -7.629 2.408 1.00 98.44 77 PHE A C 1
ATOM 600 O O . PHE A 1 77 ? 3.024 -7.372 1.208 1.00 98.44 77 PHE A O 1
ATOM 607 N N . ASP A 1 78 ? 2.857 -8.855 2.891 1.00 97.75 78 ASP A N 1
ATOM 608 C CA . ASP A 1 78 ? 2.715 -10.044 2.044 1.00 97.75 78 ASP A CA 1
ATOM 609 C C . ASP A 1 78 ? 1.471 -9.982 1.141 1.00 97.75 78 ASP A C 1
ATOM 611 O O . ASP A 1 78 ? 1.479 -10.474 0.013 1.00 97.75 78 ASP A O 1
ATOM 615 N N . LEU A 1 79 ? 0.390 -9.349 1.612 1.00 97.44 79 LEU A N 1
ATOM 616 C CA . LEU A 1 79 ? -0.834 -9.162 0.828 1.00 97.44 79 LEU A CA 1
ATOM 617 C C . LEU A 1 79 ? -0.695 -8.100 -0.268 1.00 97.44 79 LEU A C 1
ATOM 619 O O . LEU A 1 79 ? -1.287 -8.238 -1.341 1.00 97.44 79 LEU A O 1
ATOM 623 N N . LEU A 1 80 ? 0.003 -6.999 0.021 1.00 97.38 80 LEU A N 1
ATOM 624 C CA 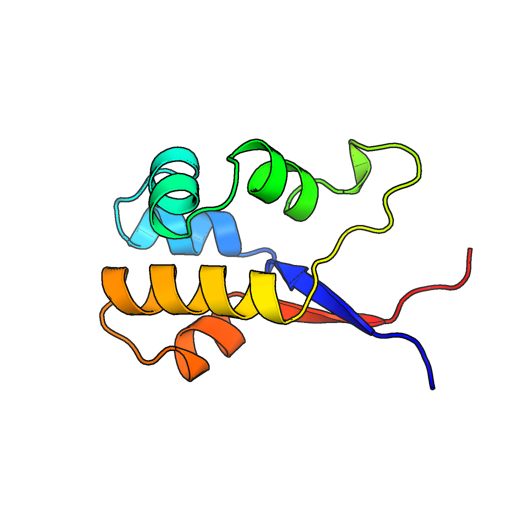. LEU A 1 80 ? 0.014 -5.815 -0.839 1.00 97.38 80 LEU A CA 1
ATOM 625 C C . LEU A 1 80 ? 1.261 -5.685 -1.701 1.00 97.38 80 LEU A C 1
ATOM 627 O O . LEU A 1 80 ? 1.216 -4.938 -2.680 1.00 97.38 80 LEU A O 1
ATOM 631 N N . ILE A 1 81 ? 2.362 -6.339 -1.340 1.00 97.19 81 ILE A N 1
ATOM 632 C CA . ILE A 1 81 ? 3.675 -6.124 -1.941 1.00 97.19 81 ILE A CA 1
ATOM 633 C C . ILE A 1 81 ? 4.175 -7.425 -2.560 1.00 97.19 81 ILE A C 1
ATOM 635 O O . ILE A 1 81 ? 4.212 -8.466 -1.917 1.00 97.19 81 ILE A O 1
ATOM 639 N N . VAL A 1 82 ? 4.603 -7.350 -3.817 1.00 95.00 82 VAL A N 1
ATOM 640 C CA . VAL A 1 82 ? 5.194 -8.480 -4.542 1.00 95.00 82 VAL A CA 1
ATOM 641 C C . VAL A 1 82 ? 6.591 -8.130 -5.033 1.00 95.00 82 VAL A C 1
ATOM 643 O O . VAL A 1 82 ? 6.850 -7.010 -5.480 1.00 95.00 82 VAL A O 1
ATOM 646 N N . GLU A 1 83 ? 7.501 -9.097 -4.983 1.00 92.50 83 GLU A N 1
ATOM 647 C CA . GLU A 1 83 ? 8.816 -8.979 -5.605 1.00 92.50 83 GLU A CA 1
ATOM 648 C C . GLU A 1 83 ? 8.742 -9.405 -7.070 1.00 92.50 83 GLU A C 1
ATOM 650 O O . GLU A 1 83 ? 8.429 -10.554 -7.377 1.00 92.50 83 GLU A O 1
ATOM 655 N N . ARG A 1 84 ? 9.062 -8.490 -7.993 1.00 86.19 84 ARG A N 1
ATOM 656 C CA . ARG A 1 84 ? 9.218 -8.826 -9.414 1.00 86.19 84 ARG A CA 1
ATOM 657 C C . ARG A 1 84 ? 10.675 -8.689 -9.855 1.00 86.19 84 ARG A C 1
ATOM 659 O O . ARG A 1 84 ? 11.327 -7.696 -9.504 1.00 86.19 84 ARG A O 1
ATOM 666 N N . PRO A 1 85 ? 11.213 -9.653 -10.623 1.00 78.62 85 PRO A N 1
ATOM 667 C CA . PRO A 1 85 ? 12.535 -9.517 -11.215 1.00 78.62 85 PRO A CA 1
ATOM 668 C C . PRO A 1 85 ? 12.548 -8.338 -12.194 1.00 78.62 85 PRO A C 1
ATOM 670 O O . PRO A 1 85 ? 11.606 -8.132 -12.953 1.00 78.62 85 PRO A O 1
ATOM 673 N N . VAL A 1 86 ? 13.619 -7.545 -12.173 1.00 70.00 86 VAL A N 1
ATOM 674 C CA . VAL A 1 86 ? 13.843 -6.510 -13.186 1.00 70.00 86 VAL A CA 1
ATOM 675 C C . VAL A 1 86 ? 14.350 -7.196 -14.443 1.00 70.00 86 VAL A C 1
ATOM 677 O O . VAL A 1 86 ? 15.476 -7.699 -14.450 1.00 70.00 86 VAL A O 1
ATOM 680 N N . GLU A 1 87 ? 13.543 -7.196 -15.500 1.00 61.81 87 GLU A N 1
ATOM 681 C CA . GLU A 1 87 ? 14.048 -7.537 -16.825 1.00 61.81 87 GLU A CA 1
ATOM 682 C C . GLU A 1 87 ? 15.096 -6.494 -17.251 1.00 61.81 87 GLU A C 1
ATOM 684 O O . GLU A 1 87 ? 14.891 -5.284 -17.055 1.00 61.81 87 GLU A O 1
ATOM 689 N N . PRO A 1 88 ? 16.270 -6.934 -17.743 1.00 55.22 88 PRO A N 1
ATOM 690 C CA . PRO A 1 88 ? 17.202 -6.024 -18.386 1.00 55.22 88 PRO A CA 1
ATOM 691 C C . PRO A 1 88 ? 16.516 -5.448 -19.630 1.00 55.22 88 PRO A C 1
ATOM 693 O O . PRO A 1 88 ? 15.902 -6.188 -20.392 1.00 55.22 88 PRO A O 1
ATOM 696 N N . ALA A 1 89 ? 16.573 -4.121 -19.760 1.00 57.50 89 ALA A N 1
ATOM 697 C CA . ALA A 1 89 ? 16.129 -3.430 -20.969 1.00 57.50 89 ALA A CA 1
ATOM 698 C C . ALA A 1 89 ? 17.104 -3.673 -22.119 1.00 57.50 89 ALA A C 1
ATOM 700 O O . ALA A 1 89 ? 18.296 -3.912 -21.805 1.00 57.50 89 ALA A O 1
#

Secondary structure (DSSP, 8-state):
-PPEEEEE-TTHHHHHHHTT--HHHHHHHHTS-HHHHHHHH-GGGSTT----B-HHHHHHHHHHHHHHHTS-HHHHHHHHEEEEE----

Nearest PDB structures (foldseek):
  4yba-assembly1_A  TM=8.025E-01  e=2.690E-01  Klebsiella pneumoniae
  3fym-assembly1_A  TM=5.640E-01  e=2.858E-01  Staphylococcus aureus subsp. aureus Mu50
  7xi1-assembly1_A  TM=6.588E-01  e=8.507E-01  Pseudomonas aeruginosa
  5j9i-assembly1_B  TM=5.094E-01  e=6.676E-01  Vibrio cholerae
  5gpe-assembly3_E  TM=3.777E-01  e=8.506E+00  Cupriavidus metallidurans CH34

Solvent-accessible surface area (backbone atoms only — not comparable to full-atom values): 5050 Å² total; per-residue (Å²): 130,85,55,65,35,39,30,64,30,90,58,38,70,58,58,44,46,75,66,76,39,52,71,60,58,47,21,57,68,31,73,43,54,51,68,54,55,49,43,42,77,42,21,85,82,38,91,93,48,89,46,47,55,54,69,71,55,51,50,34,46,11,43,37,46,8,66,74,68,73,51,52,44,66,61,28,30,67,67,38,44,38,81,42,76,58,77,84,130

Mean predicted aligned error: 4.18 Å

Foldseek 3Di:
DQDKFKAWDLCQCVLCVVLVHHLCRLCVLLVHHSVLVVCRNCVVVPPPRPHHDDPVSLLSSLVSSCVSVVHDSVVSSVNTIDIDGDDDD